Protein AF-A0A382T714-F1 (afdb_monomer)

pLDDT: mean 91.7, std 10.22, range [59.47, 98.5]

Secondary structure (DSSP, 8-state):
-HHHHHHHHHHHHHHHHHHHHHHHH--SHHHHHHHHHHHS-HHHHHHHHHHHHTHHHHHTT--

Foldseek 3Di:
DPPVVVVVVVVVVVVVVVVVVCVVPDDDPVSVVVVCVVVDDPVVVVVVVVVVVCVVCVVVVHD

Organism: NCBI:txid408172

InterPro domains:
  IPR000831 Trp repressor [PF01371] (17-62)
  IPR010921 Trp repressor/replication initiator [SSF48295] (6-61)
  IPR013368 TrpR homologue YerC/YecD [PTHR40080] (8-62)
  IPR038116 TrpR-like superfamily [G3DSA:1.10.1270.10] (7-63)

Solvent-accessible surface area (backbone atoms only — not comparable to full-atom values): 3763 Å² total; per-residue (Å²): 126,68,70,63,59,56,52,51,51,52,52,49,56,50,50,57,52,51,50,54,54,54,62,71,66,54,86,50,70,67,54,46,52,53,53,49,60,74,74,39,55,73,68,57,50,50,54,50,52,60,62,52,70,48,48,66,44,54,74,71,70,48,131

Nearest PDB structures (foldseek):
  3g1c-assembly1_A-2  TM=8.350E-01  e=2.745E-01  Lachnospira eligens ATCC 27750

Structure (mmCIF, N/CA/C/O backbone):
data_AF-A0A382T714-F1
#
_entry.id   AF-A0A382T714-F1
#
loop_
_atom_site.group_PDB
_atom_site.id
_atom_site.type_symbol
_atom_site.label_atom_id
_atom_site.label_alt_id
_atom_site.label_comp_id
_atom_site.label_asym_id
_atom_site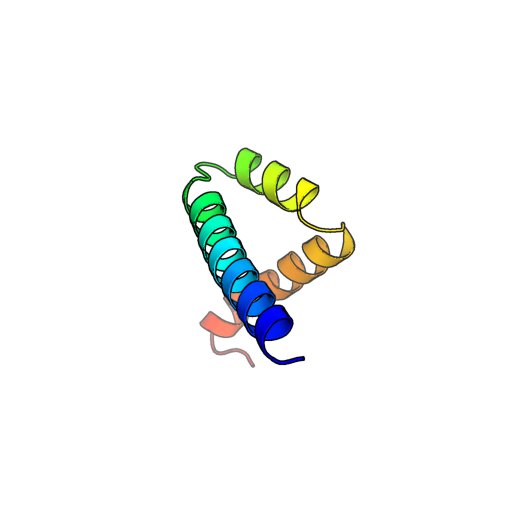.label_entity_id
_atom_site.label_seq_id
_atom_site.pdbx_PDB_ins_code
_atom_site.Cartn_x
_atom_site.Cartn_y
_atom_site.Cartn_z
_atom_site.occupancy
_atom_site.B_iso_or_equiv
_atom_site.auth_seq_id
_atom_site.auth_comp_id
_atom_site.auth_asym_id
_atom_site.auth_atom_id
_atom_site.pdbx_PDB_model_num
ATOM 1 N N . MET A 1 1 ? -1.879 -24.615 25.715 1.00 60.59 1 MET A N 1
ATOM 2 C CA . MET A 1 1 ? -1.156 -23.776 24.724 1.00 60.59 1 MET A CA 1
ATOM 3 C C . MET A 1 1 ? -1.900 -23.560 23.393 1.00 60.59 1 MET A C 1
ATOM 5 O O . MET A 1 1 ? -1.629 -22.561 22.747 1.00 60.59 1 MET A O 1
ATOM 9 N N . LYS A 1 2 ? -2.857 -24.411 22.978 1.00 59.47 2 LYS A N 1
ATOM 10 C CA . LYS A 1 2 ? -3.616 -24.259 21.711 1.00 59.47 2 LYS A CA 1
ATOM 11 C C . LYS A 1 2 ? -4.538 -23.015 21.566 1.00 59.47 2 LYS A C 1
ATOM 13 O O . LYS A 1 2 ? -4.565 -22.466 20.468 1.00 59.47 2 LYS A O 1
ATOM 18 N N . PRO A 1 3 ? -5.230 -22.504 22.609 1.00 68.19 3 PRO A N 1
ATOM 19 C CA . PRO A 1 3 ? -6.269 -21.482 22.406 1.00 68.19 3 PRO A CA 1
ATOM 20 C C . PRO A 1 3 ? -5.730 -20.090 22.034 1.00 68.19 3 PRO A C 1
ATOM 22 O O . PRO A 1 3 ? -6.402 -19.335 21.338 1.00 68.19 3 PRO A O 1
ATOM 25 N N . HIS A 1 4 ? -4.501 -19.748 22.436 1.00 72.44 4 HIS A N 1
ATOM 26 C CA . HIS A 1 4 ? -3.897 -18.454 22.093 1.00 72.44 4 HIS A CA 1
ATOM 27 C C . HIS A 1 4 ? -3.570 -18.352 20.596 1.00 72.44 4 HIS A C 1
ATOM 29 O O . HIS A 1 4 ? -3.832 -17.330 19.968 1.00 72.44 4 HIS A O 1
ATOM 35 N N . LYS A 1 5 ? -3.079 -19.448 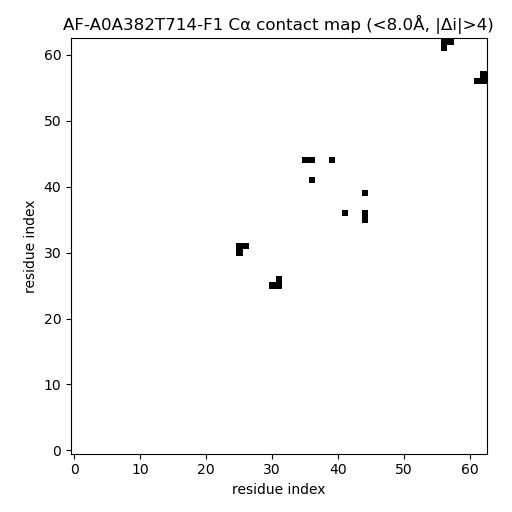20.002 1.00 78.81 5 LYS A N 1
ATOM 36 C CA . LYS A 1 5 ? -2.732 -19.513 18.576 1.00 78.81 5 LYS A CA 1
ATOM 37 C C . LYS A 1 5 ? -3.969 -19.381 17.680 1.00 78.81 5 LYS A C 1
ATOM 39 O O . LYS A 1 5 ? -3.924 -18.692 16.668 1.00 78.81 5 LYS A O 1
ATOM 44 N N . GLU A 1 6 ? -5.088 -19.989 18.071 1.00 82.38 6 GLU A N 1
ATOM 45 C CA . GLU A 1 6 ? -6.360 -19.877 17.341 1.00 82.38 6 GLU A CA 1
ATOM 46 C C . GLU A 1 6 ? -6.952 -18.463 17.413 1.00 82.38 6 GLU A C 1
ATOM 48 O O . GLU A 1 6 ? -7.478 -17.958 16.422 1.00 82.38 6 GLU A O 1
ATOM 53 N N . MET A 1 7 ? -6.839 -17.803 18.568 1.00 83.62 7 MET A N 1
ATOM 54 C CA . MET A 1 7 ? -7.295 -16.424 18.745 1.00 83.62 7 MET A CA 1
ATOM 55 C C . MET A 1 7 ? -6.457 -15.437 17.919 1.00 83.62 7 MET A C 1
ATOM 57 O O . MET A 1 7 ? -7.021 -14.588 17.232 1.00 83.62 7 MET A O 1
ATOM 61 N N . GLN A 1 8 ? -5.130 -15.600 17.910 1.00 83.81 8 GLN A N 1
ATOM 62 C CA . GLN A 1 8 ? -4.223 -14.811 17.068 1.00 83.81 8 GLN A CA 1
ATOM 63 C C . GLN A 1 8 ? -4.500 -15.012 15.573 1.00 83.81 8 GLN A C 1
ATOM 65 O O . GLN A 1 8 ? -4.549 -14.043 14.819 1.00 83.81 8 GLN A O 1
ATOM 70 N N . GLN A 1 9 ? -4.751 -16.254 15.145 1.00 90.25 9 GLN A N 1
ATOM 71 C CA . GLN A 1 9 ? -5.087 -16.548 13.753 1.00 90.25 9 GLN A CA 1
ATOM 72 C C . GLN A 1 9 ? -6.388 -15.858 13.325 1.00 90.25 9 GLN A C 1
ATOM 74 O O . GLN A 1 9 ? -6.452 -15.279 12.243 1.00 90.25 9 GLN A O 1
ATOM 79 N N . LYS A 1 10 ? -7.420 -15.884 14.177 1.00 89.69 10 LYS A N 1
ATOM 80 C CA . LYS A 1 10 ? -8.686 -15.186 13.909 1.00 89.69 10 LYS A CA 1
ATOM 81 C C . LYS A 1 10 ? -8.495 -13.672 13.831 1.00 89.69 10 LYS A C 1
ATOM 83 O O . LYS A 1 10 ? -9.017 -13.056 12.907 1.00 89.69 10 LYS A O 1
ATOM 88 N N . ALA A 1 11 ? -7.730 -13.087 14.752 1.00 91.81 11 ALA A N 1
ATOM 89 C CA . ALA A 1 11 ? -7.430 -11.656 14.739 1.00 91.81 11 ALA A CA 1
ATOM 90 C C . ALA A 1 11 ? -6.712 -11.240 13.447 1.00 91.81 11 ALA A C 1
ATOM 92 O O . ALA A 1 11 ? -7.089 -10.247 12.831 1.00 91.81 11 ALA A O 1
ATOM 93 N N . LYS A 1 12 ? -5.747 -12.047 12.988 1.00 93.06 12 LYS A N 1
ATOM 94 C CA . LYS A 1 12 ?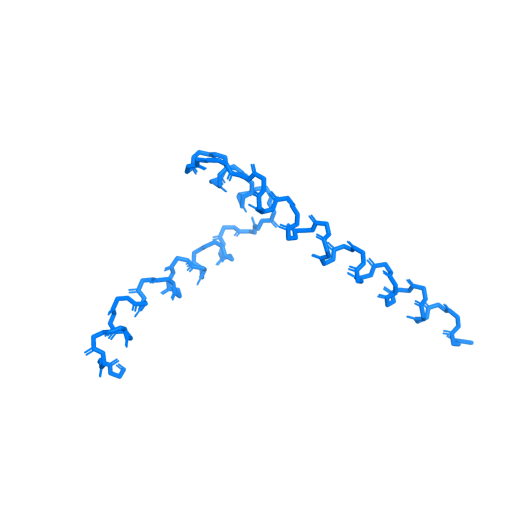 -5.045 -11.807 11.725 1.00 93.06 12 LYS A CA 1
ATOM 95 C C . LYS A 1 12 ? -5.991 -11.828 10.521 1.00 93.06 12 LYS A C 1
ATOM 97 O O . LYS A 1 12 ? -5.935 -10.924 9.703 1.00 93.06 12 LYS A O 1
ATOM 102 N N . VAL A 1 13 ? -6.898 -12.804 10.433 1.00 94.06 13 VAL A N 1
ATOM 103 C CA . VAL A 1 13 ? -7.884 -12.876 9.333 1.00 94.06 13 VAL A CA 1
ATOM 104 C C . VAL A 1 13 ? -8.801 -11.649 9.308 1.00 94.06 13 VAL A C 1
ATOM 106 O O . VAL A 1 13 ? -9.138 -11.145 8.238 1.00 94.06 13 VAL A O 1
ATOM 109 N N . LEU A 1 14 ? -9.205 -11.156 10.482 1.00 95.06 14 LEU A N 1
ATOM 110 C CA . LEU A 1 14 ? -10.023 -9.948 10.583 1.00 95.06 14 LEU A CA 1
ATOM 111 C C . LEU A 1 14 ? -9.244 -8.697 10.161 1.00 95.06 14 LEU A C 1
ATOM 113 O O . LEU A 1 14 ? -9.786 -7.883 9.416 1.00 95.06 14 LEU A O 1
ATOM 117 N N . ALA A 1 15 ? -7.987 -8.572 10.591 1.00 95.62 15 ALA A N 1
ATOM 118 C CA . ALA A 1 15 ? -7.112 -7.473 10.195 1.00 95.62 15 ALA A CA 1
ATOM 119 C C . ALA A 1 15 ? -6.842 -7.478 8.682 1.00 95.62 15 ALA A C 1
ATOM 121 O O . ALA A 1 15 ? -6.989 -6.439 8.043 1.00 95.62 15 ALA A O 1
ATOM 122 N N . ASP A 1 16 ? -6.553 -8.647 8.099 1.00 96.88 16 ASP A N 1
ATOM 123 C CA . ASP A 1 16 ? -6.340 -8.808 6.655 1.00 96.88 16 ASP A CA 1
ATOM 124 C C . ASP A 1 16 ? -7.585 -8.330 5.875 1.00 96.88 16 ASP A C 1
ATOM 126 O O . ASP A 1 16 ? -7.479 -7.555 4.925 1.00 96.88 16 ASP A O 1
ATOM 130 N N . LYS A 1 17 ? -8.796 -8.709 6.314 1.00 97.88 17 LYS A N 1
ATOM 131 C CA . LYS A 1 17 ? -10.044 -8.248 5.680 1.00 97.88 17 LYS A CA 1
ATOM 132 C C . LYS A 1 17 ? -10.252 -6.737 5.816 1.00 97.8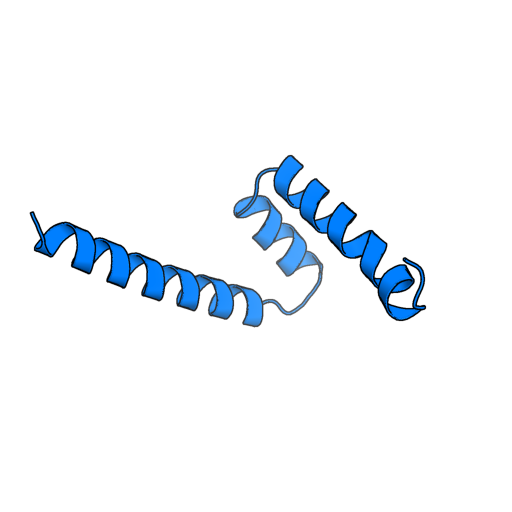8 17 LYS A C 1
ATOM 134 O O . LYS A 1 17 ? -10.653 -6.098 4.845 1.00 97.88 17 LYS A O 1
ATOM 139 N N . ALA A 1 18 ? -10.012 -6.180 7.002 1.00 97.88 18 ALA A N 1
ATOM 140 C CA . ALA A 1 18 ? -10.186 -4.753 7.260 1.00 97.88 18 ALA A CA 1
ATOM 141 C C . ALA A 1 18 ? -9.227 -3.903 6.414 1.00 97.88 18 ALA A C 1
ATOM 143 O O . ALA A 1 18 ? -9.653 -2.900 5.846 1.00 97.88 18 ALA A O 1
ATOM 144 N N . LEU A 1 19 ? -7.974 -4.345 6.262 1.00 97.94 19 LEU A N 1
ATOM 145 C CA . LEU A 1 19 ? -6.990 -3.703 5.392 1.00 97.94 19 LEU A CA 1
ATOM 146 C C . LEU A 1 19 ? -7.504 -3.610 3.952 1.00 97.94 19 LEU A C 1
ATOM 148 O O . LEU A 1 19 ? -7.531 -2.525 3.379 1.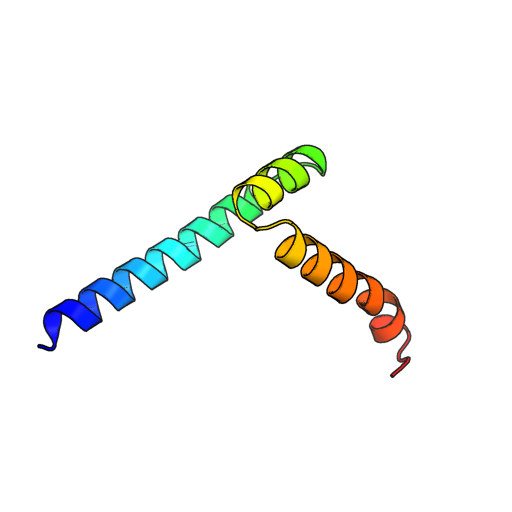00 97.94 19 LEU A O 1
ATOM 152 N N . TYR A 1 20 ? -7.973 -4.721 3.376 1.00 98.06 20 TYR A N 1
ATOM 153 C CA . TYR A 1 20 ? -8.487 -4.704 2.003 1.00 98.06 20 TYR A CA 1
ATOM 154 C C . TYR A 1 20 ? -9.738 -3.837 1.848 1.00 98.06 20 TYR A C 1
ATOM 156 O O . TYR A 1 20 ? -9.891 -3.167 0.832 1.00 98.06 20 TYR A O 1
ATOM 164 N N . GLN A 1 21 ? -10.620 -3.810 2.849 1.00 98.44 21 GLN A N 1
ATOM 165 C CA . GLN A 1 21 ? -11.784 -2.923 2.832 1.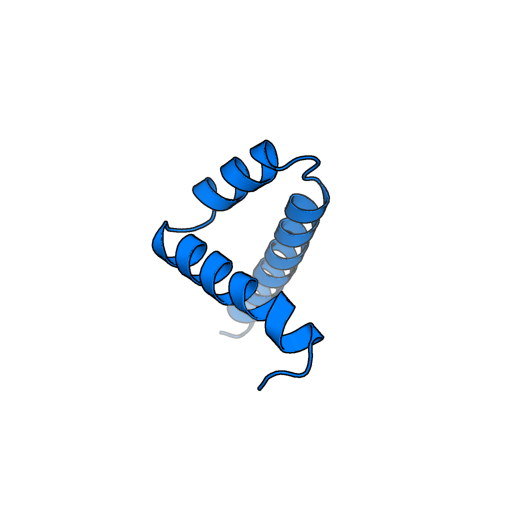00 98.44 21 GLN A CA 1
ATOM 166 C C . GLN A 1 21 ? -11.387 -1.443 2.884 1.00 98.44 21 GLN A C 1
ATOM 168 O O . GLN A 1 21 ? -11.996 -0.645 2.178 1.00 98.44 21 GLN A O 1
ATOM 173 N N . ALA A 1 22 ? -10.363 -1.086 3.665 1.00 98.25 22 ALA A N 1
ATOM 174 C CA . ALA A 1 22 ? -9.830 0.272 3.696 1.00 98.25 22 ALA A CA 1
ATOM 175 C C . ALA A 1 22 ? -9.234 0.664 2.337 1.00 98.25 22 ALA A C 1
ATOM 177 O O . ALA A 1 22 ? -9.601 1.702 1.794 1.00 98.25 22 ALA A O 1
ATOM 178 N N . VAL A 1 23 ? -8.415 -0.205 1.732 1.00 98.25 23 VAL A N 1
ATOM 179 C CA . VAL A 1 23 ? -7.831 0.039 0.401 1.00 98.25 23 VAL A CA 1
ATOM 180 C C . VAL A 1 23 ? -8.917 0.220 -0.667 1.00 98.25 23 VAL A C 1
ATOM 182 O O . VAL A 1 23 ? -8.828 1.136 -1.475 1.00 98.25 23 VAL A O 1
ATOM 185 N N . LEU A 1 24 ? -9.979 -0.595 -0.646 1.00 98.50 24 LEU A N 1
ATOM 186 C CA . LEU A 1 24 ? -11.113 -0.467 -1.575 1.00 98.50 24 LEU A CA 1
ATOM 187 C C . LEU A 1 24 ? -11.929 0.823 -1.390 1.00 98.50 24 LEU A C 1
ATOM 189 O O . LEU A 1 24 ? -12.719 1.163 -2.268 1.00 98.50 24 LEU A O 1
ATOM 193 N N . SER A 1 25 ? -11.793 1.508 -0.251 1.00 98.19 25 SER A N 1
ATOM 194 C CA . SER A 1 25 ? -12.531 2.744 0.029 1.00 98.19 25 SER A CA 1
ATOM 195 C C . SER A 1 25 ? -11.855 4.005 -0.511 1.00 98.19 25 SER A C 1
ATOM 197 O O . SER A 1 25 ? -12.531 5.024 -0.627 1.00 98.19 25 SER A O 1
ATOM 199 N N . LEU A 1 26 ? -10.574 3.934 -0.886 1.00 98.50 26 LEU A N 1
ATOM 200 C CA . LEU A 1 26 ? -9.801 5.067 -1.402 1.00 98.50 26 LEU A CA 1
ATOM 201 C C . LEU A 1 26 ? -10.306 5.478 -2.793 1.00 98.50 26 LEU A C 1
ATOM 203 O O . LEU A 1 26 ? -10.525 4.627 -3.656 1.00 98.50 26 LEU A O 1
ATOM 207 N N . GLN A 1 27 ? -10.504 6.777 -3.008 1.00 98.25 27 GLN A N 1
ATOM 208 C CA . GLN A 1 27 ? -11.147 7.318 -4.212 1.00 98.25 27 GLN A CA 1
ATOM 209 C C . GLN A 1 27 ? -10.195 8.091 -5.130 1.00 98.25 27 GLN A C 1
ATOM 211 O O . GLN A 1 27 ? -10.527 8.331 -6.290 1.00 98.25 27 GLN A O 1
ATOM 216 N N . ASN A 1 28 ? -9.035 8.521 -4.632 1.00 98.12 28 ASN A N 1
ATOM 217 C CA . ASN A 1 28 ? -8.106 9.366 -5.381 1.00 98.12 28 ASN A CA 1
ATOM 218 C C . ASN A 1 28 ? -6.645 9.164 -4.941 1.00 98.12 28 ASN A C 1
ATOM 220 O O . ASN A 1 28 ? -6.358 8.515 -3.937 1.00 98.12 28 ASN A O 1
ATOM 224 N N . GLU A 1 29 ? -5.714 9.715 -5.726 1.00 97.75 29 GLU A N 1
ATOM 225 C CA . GLU A 1 29 ? -4.269 9.581 -5.493 1.00 97.75 29 GLU A CA 1
ATOM 226 C C . GLU A 1 29 ? -3.812 10.205 -4.168 1.00 97.75 29 GLU A C 1
ATOM 228 O O . GLU A 1 29 ? -2.915 9.666 -3.522 1.00 97.75 29 GLU A O 1
ATOM 233 N N . GLU A 1 30 ? -4.436 11.304 -3.738 1.00 98.25 30 GLU A N 1
ATOM 234 C CA . GLU A 1 30 ? -4.099 11.972 -2.479 1.00 98.25 30 GLU A CA 1
ATOM 235 C C . GLU A 1 30 ? -4.462 11.095 -1.272 1.00 98.25 30 GLU A C 1
ATOM 237 O O . GLU A 1 30 ? -3.625 10.881 -0.394 1.00 98.25 30 GLU A O 1
ATOM 242 N N . GLU A 1 31 ? -5.663 10.509 -1.267 1.00 98.38 31 GLU A N 1
ATOM 243 C CA . GLU A 1 31 ? -6.090 9.538 -0.254 1.00 98.38 31 GLU A CA 1
ATOM 244 C C . GLU A 1 31 ? -5.166 8.317 -0.220 1.00 98.38 31 GLU A C 1
ATOM 246 O O . GLU A 1 31 ? -4.765 7.878 0.859 1.00 98.38 31 GLU A O 1
ATOM 251 N N . CYS A 1 32 ? -4.776 7.794 -1.387 1.00 97.88 32 CYS A N 1
ATOM 252 C CA . CYS A 1 32 ? -3.801 6.709 -1.474 1.00 97.88 32 CYS A CA 1
ATOM 253 C C . CYS A 1 32 ? -2.458 7.108 -0.854 1.00 97.88 32 CYS A C 1
ATOM 255 O O . CYS A 1 32 ? -1.930 6.374 -0.020 1.00 97.88 32 CYS A O 1
ATOM 257 N N . SER A 1 33 ? -1.916 8.269 -1.229 1.00 96.75 33 SER A N 1
ATOM 258 C CA . SER A 1 33 ? -0.628 8.740 -0.719 1.00 96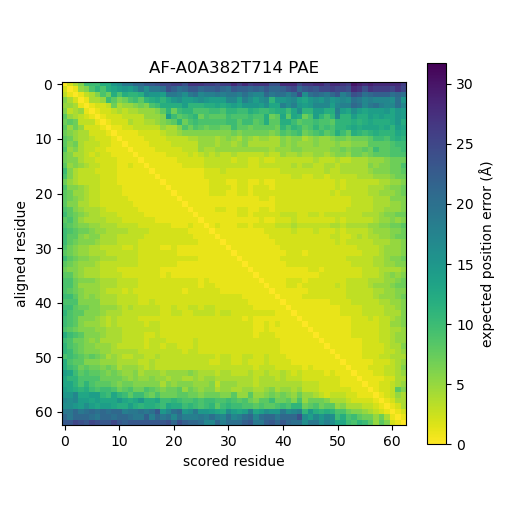.75 33 SER A CA 1
ATOM 259 C C . SER A 1 33 ? -0.640 8.876 0.803 1.00 96.75 33 SER A C 1
ATOM 261 O O . SER A 1 33 ? 0.299 8.412 1.443 1.00 96.75 33 SER A O 1
ATOM 263 N N . GLN A 1 34 ? -1.689 9.476 1.375 1.00 97.88 34 GLN A N 1
ATOM 264 C CA . GLN A 1 34 ? -1.821 9.655 2.826 1.00 97.88 34 GLN A CA 1
ATOM 265 C C . GLN A 1 34 ? -1.979 8.309 3.549 1.00 97.88 34 GLN A C 1
ATOM 267 O O . GLN A 1 34 ? -1.284 8.035 4.525 1.00 97.88 34 GLN A O 1
ATOM 272 N N . PHE A 1 35 ? -2.846 7.427 3.038 1.00 98.31 35 PHE A N 1
ATOM 273 C CA . PHE A 1 35 ? -3.083 6.114 3.638 1.00 98.31 35 PHE A CA 1
ATOM 274 C C . PHE A 1 35 ? -1.808 5.264 3.690 1.00 98.31 35 PHE A C 1
ATOM 276 O O . PHE A 1 35 ? -1.475 4.684 4.725 1.00 98.31 35 PHE A O 1
ATOM 283 N N . PHE A 1 36 ? -1.077 5.189 2.576 1.00 97.75 36 PHE A N 1
ATOM 284 C CA . PHE A 1 36 ? 0.128 4.374 2.500 1.00 97.75 36 PHE A CA 1
ATOM 285 C C . PHE A 1 36 ? 1.308 5.000 3.264 1.00 97.75 36 PHE A C 1
ATOM 287 O O . PHE A 1 36 ? 2.092 4.246 3.836 1.00 97.75 36 PHE A O 1
ATOM 294 N N . SER A 1 37 ? 1.414 6.333 3.367 1.00 96.81 37 SER A N 1
ATOM 295 C CA . SER A 1 37 ? 2.432 6.980 4.218 1.00 96.81 37 SER A CA 1
ATOM 296 C C . SER A 1 37 ? 2.223 6.763 5.712 1.00 96.81 37 SER A C 1
ATOM 298 O O . SER A 1 37 ? 3.201 6.716 6.453 1.00 96.81 37 SER A O 1
ATOM 300 N N . ASP A 1 38 ? 0.973 6.612 6.152 1.00 97.50 38 ASP A N 1
ATOM 301 C CA . ASP A 1 38 ? 0.660 6.317 7.552 1.00 97.50 38 ASP A CA 1
ATOM 302 C C . ASP A 1 38 ? 0.861 4.831 7.888 1.00 97.50 38 ASP A C 1
ATOM 304 O O . ASP A 1 38 ? 1.225 4.483 9.014 1.00 97.50 38 ASP A O 1
ATOM 308 N N . LEU A 1 39 ? 0.612 3.940 6.921 1.00 97.69 39 LEU A N 1
ATOM 309 C CA . LEU A 1 39 ? 0.684 2.490 7.113 1.00 97.69 39 LEU A CA 1
ATOM 310 C C . LEU A 1 39 ? 2.098 1.919 6.941 1.00 97.69 39 LEU A C 1
ATOM 312 O O . LEU A 1 39 ? 2.441 0.931 7.594 1.00 97.69 39 LEU A O 1
ATOM 316 N N . CYS A 1 40 ? 2.896 2.496 6.045 1.00 97.50 40 CYS A N 1
ATOM 317 C CA . CYS A 1 40 ? 4.189 1.961 5.638 1.00 97.50 40 CYS A CA 1
ATOM 318 C C . CYS A 1 40 ? 5.337 2.893 6.024 1.00 97.50 40 CYS A C 1
ATOM 320 O O . CYS A 1 40 ? 5.208 4.113 6.085 1.00 97.50 40 CYS A O 1
ATOM 322 N N . THR A 1 41 ? 6.514 2.309 6.214 1.00 98.06 41 THR A N 1
ATOM 323 C CA . THR A 1 41 ? 7.758 3.076 6.285 1.00 98.06 41 THR A CA 1
ATOM 324 C C . THR A 1 41 ? 8.136 3.632 4.903 1.00 98.06 41 THR A C 1
ATOM 326 O O . THR A 1 41 ? 7.762 3.049 3.880 1.00 98.06 41 THR A O 1
ATOM 329 N N . PRO A 1 42 ? 8.942 4.709 4.828 1.00 97.12 42 PRO A N 1
ATOM 330 C CA . PRO A 1 42 ? 9.386 5.261 3.546 1.00 97.12 42 PRO A CA 1
ATOM 331 C C . PRO A 1 42 ? 10.045 4.228 2.619 1.00 97.12 42 PRO A C 1
ATOM 333 O O . PRO A 1 42 ? 9.760 4.205 1.426 1.00 97.12 42 PRO A O 1
ATOM 336 N N . SER A 1 43 ? 10.867 3.325 3.165 1.00 97.81 43 SER A N 1
ATOM 337 C CA . SER A 1 43 ? 11.535 2.280 2.377 1.00 97.81 43 SER A CA 1
ATOM 338 C C . SER A 1 43 ? 10.577 1.196 1.873 1.00 97.81 43 SER A C 1
ATOM 340 O O . SER A 1 43 ? 10.815 0.603 0.825 1.00 97.81 43 SER A O 1
ATOM 342 N N . GLU A 1 44 ? 9.485 0.918 2.590 1.00 98.38 44 GLU A N 1
ATOM 343 C CA . GLU A 1 44 ? 8.453 -0.006 2.105 1.00 98.38 44 GLU A CA 1
ATOM 344 C C . GLU A 1 44 ? 7.670 0.602 0.937 1.00 98.38 44 GLU A C 1
ATOM 346 O O . GLU A 1 44 ? 7.379 -0.110 -0.025 1.00 98.38 44 GLU A O 1
ATOM 351 N N . LEU A 1 45 ? 7.390 1.910 0.980 1.00 97.38 45 LEU A N 1
ATOM 352 C CA . LEU A 1 45 ? 6.778 2.625 -0.143 1.00 97.38 45 LEU A CA 1
ATOM 353 C C . LEU A 1 45 ? 7.692 2.671 -1.363 1.00 97.38 45 LEU A C 1
ATOM 355 O O . LEU A 1 45 ? 7.242 2.371 -2.465 1.00 97.38 45 LEU A O 1
ATOM 359 N N . GLU A 1 46 ? 8.971 2.989 -1.167 1.00 96.94 46 GLU A N 1
ATOM 360 C CA . GLU A 1 46 ? 9.980 2.956 -2.229 1.00 96.94 46 GLU A CA 1
ATOM 361 C C . GLU A 1 46 ? 10.021 1.572 -2.894 1.00 96.94 46 GLU A C 1
ATOM 363 O O . GLU A 1 46 ? 9.871 1.455 -4.108 1.00 96.94 46 GLU A O 1
ATOM 368 N N . ALA A 1 47 ? 10.052 0.502 -2.093 1.00 97.88 47 ALA A N 1
ATOM 369 C CA . ALA A 1 47 ? 10.008 -0.860 -2.612 1.00 97.88 47 ALA A CA 1
ATOM 370 C C . ALA A 1 47 ? 8.707 -1.184 -3.376 1.00 97.88 47 ALA A C 1
ATOM 372 O O . ALA A 1 47 ? 8.736 -1.986 -4.311 1.00 97.88 47 ALA A O 1
ATOM 373 N N . MET A 1 48 ? 7.556 -0.616 -2.997 1.00 96.94 48 MET A N 1
ATOM 374 C CA . MET A 1 48 ? 6.309 -0.769 -3.759 1.00 96.94 48 MET A CA 1
ATOM 375 C C . MET A 1 48 ? 6.382 -0.060 -5.114 1.00 96.94 48 MET A C 1
ATOM 377 O O . MET A 1 48 ? 5.965 -0.640 -6.116 1.00 96.94 48 MET A O 1
ATOM 381 N N . VAL A 1 49 ? 6.934 1.156 -5.151 1.00 96.25 49 VAL A N 1
ATOM 382 C CA . VAL A 1 49 ? 7.112 1.938 -6.383 1.00 96.25 49 VAL A CA 1
ATOM 383 C C . VAL A 1 49 ? 8.069 1.230 -7.338 1.00 96.25 49 VAL A C 1
ATOM 385 O O . VAL A 1 49 ? 7.723 1.040 -8.503 1.00 96.25 49 VAL A O 1
ATOM 388 N N . ASP A 1 50 ? 9.208 0.743 -6.844 1.00 96.62 50 ASP A N 1
ATOM 389 C CA . ASP A 1 50 ? 10.180 -0.008 -7.647 1.00 96.62 50 ASP A CA 1
ATOM 390 C C . ASP A 1 50 ? 9.557 -1.269 -8.261 1.00 96.62 50 ASP A C 1
ATOM 392 O O . ASP A 1 50 ? 9.736 -1.564 -9.445 1.00 96.62 50 ASP A O 1
ATOM 396 N N . ARG A 1 51 ? 8.757 -2.002 -7.474 1.00 96.25 51 ARG A N 1
ATOM 397 C CA . ARG A 1 51 ? 8.010 -3.176 -7.958 1.00 96.25 51 ARG A CA 1
ATOM 398 C C . ARG A 1 51 ? 6.928 -2.810 -8.971 1.00 96.25 51 ARG A C 1
ATOM 400 O O . ARG A 1 51 ? 6.606 -3.633 -9.822 1.00 96.25 51 ARG A O 1
ATOM 407 N N . TRP A 1 52 ? 6.340 -1.621 -8.886 1.00 95.31 52 TRP A N 1
ATOM 408 C CA . TRP A 1 52 ? 5.341 -1.175 -9.855 1.00 95.31 52 TRP A CA 1
ATOM 409 C C . TRP A 1 52 ? 5.979 -0.707 -11.165 1.00 95.31 52 TRP A C 1
ATOM 411 O O . TRP A 1 52 ? 5.447 -0.975 -12.240 1.00 95.31 52 TRP A O 1
ATOM 421 N N . ALA A 1 53 ? 7.152 -0.074 -11.098 1.00 95.06 53 ALA A N 1
ATOM 422 C CA . ALA A 1 53 ? 7.876 0.434 -12.261 1.00 95.06 53 ALA A CA 1
ATOM 423 C C . ALA A 1 53 ? 8.236 -0.659 -13.283 1.00 95.06 53 ALA A C 1
ATOM 425 O O . ALA A 1 53 ? 8.422 -0.352 -14.459 1.00 95.06 53 ALA A O 1
ATOM 426 N N . VAL A 1 54 ? 8.296 -1.930 -12.861 1.00 94.25 54 VAL A N 1
ATOM 427 C CA . VAL A 1 54 ? 8.545 -3.062 -13.765 1.00 94.25 54 VAL A CA 1
ATOM 428 C C . VAL A 1 54 ? 7.300 -3.586 -14.488 1.00 94.25 54 VAL A C 1
ATOM 430 O O . VAL A 1 54 ? 7.426 -4.268 -15.501 1.00 94.25 54 VAL A O 1
ATOM 433 N N . VAL A 1 55 ? 6.092 -3.258 -14.013 1.00 93.69 55 VAL A N 1
ATOM 434 C CA . VAL A 1 55 ? 4.824 -3.778 -14.560 1.00 93.69 55 VAL A CA 1
ATOM 435 C C . VAL A 1 55 ? 4.645 -3.481 -16.057 1.00 93.69 55 VAL A C 1
ATOM 437 O O . VAL A 1 55 ? 4.229 -4.393 -16.777 1.00 93.69 55 VAL A O 1
ATOM 440 N N . PRO A 1 56 ? 4.971 -2.278 -16.576 1.00 91.00 56 PRO A N 1
ATOM 441 C CA . PRO A 1 56 ? 4.892 -2.016 -18.012 1.00 91.00 56 PRO A CA 1
ATOM 442 C C . PRO A 1 56 ? 5.774 -2.962 -18.839 1.00 91.00 56 PRO A C 1
ATOM 444 O O . PRO A 1 56 ? 5.302 -3.515 -19.827 1.00 91.00 56 PRO A O 1
ATOM 447 N N . TYR A 1 57 ? 7.007 -3.228 -18.394 1.00 89.12 57 TYR A N 1
ATOM 448 C CA . TYR A 1 57 ? 7.933 -4.117 -19.103 1.00 89.12 57 TYR A CA 1
ATOM 449 C C . TYR A 1 57 ? 7.453 -5.575 -19.096 1.00 89.12 57 TYR A C 1
ATOM 451 O O . TYR A 1 57 ? 7.513 -6.249 -20.124 1.00 89.12 57 TYR A O 1
ATOM 459 N N . LEU A 1 58 ? 6.885 -6.038 -17.975 1.00 87.25 58 LEU A N 1
ATOM 460 C CA . LEU A 1 58 ? 6.286 -7.374 -17.888 1.00 87.25 58 LEU A CA 1
ATOM 461 C C . LEU A 1 58 ? 5.096 -7.532 -18.848 1.00 87.25 58 LEU A C 1
ATOM 463 O O . LEU A 1 58 ? 4.938 -8.584 -19.468 1.00 87.25 58 LEU A O 1
ATOM 467 N N . ASN A 1 59 ? 4.279 -6.486 -19.010 1.00 82.69 59 ASN A N 1
ATOM 468 C CA . ASN A 1 59 ? 3.162 -6.486 -19.961 1.00 82.69 59 ASN A CA 1
ATOM 469 C C . ASN A 1 59 ? 3.627 -6.485 -21.426 1.00 82.69 59 ASN A C 1
ATOM 471 O O . ASN A 1 59 ? 2.926 -7.013 -22.287 1.00 82.69 59 ASN A O 1
ATOM 475 N N . GLU A 1 60 ? 4.805 -5.930 -21.710 1.00 87.31 60 GLU A N 1
ATOM 476 C CA . GLU A 1 60 ? 5.439 -5.957 -23.035 1.00 87.31 60 GLU A CA 1
ATOM 477 C C . GLU A 1 60 ? 6.144 -7.293 -23.340 1.00 87.31 60 GLU A C 1
ATOM 479 O O . GLU A 1 60 ? 6.672 -7.483 -24.437 1.00 87.31 60 GLU A O 1
ATOM 484 N N . GLY A 1 61 ? 6.133 -8.248 -22.401 1.00 77.06 61 GLY A N 1
ATOM 485 C CA . GLY A 1 61 ? 6.805 -9.541 -22.547 1.00 77.06 61 GLY A CA 1
ATOM 486 C C . GLY A 1 61 ? 8.330 -9.445 -22.465 1.00 77.06 61 GLY A C 1
ATOM 487 O O . GLY A 1 61 ? 9.024 -10.379 -22.875 1.00 77.06 61 GLY A O 1
ATOM 488 N N . LEU A 1 62 ? 8.851 -8.326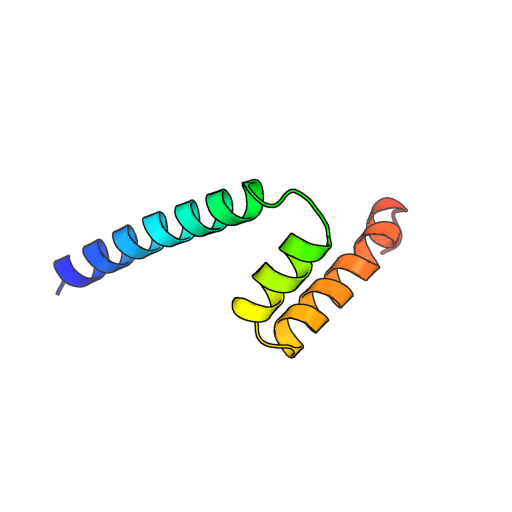 -21.958 1.00 64.94 62 LEU A N 1
ATOM 489 C CA . LEU A 1 62 ? 10.265 -8.171 -21.654 1.00 64.94 62 LEU A CA 1
ATOM 490 C C . LEU A 1 62 ? 10.568 -8.921 -20.340 1.00 64.94 62 LEU A C 1
ATOM 492 O O . LEU A 1 62 ? 9.789 -8.801 -19.390 1.00 64.94 62 LEU A O 1
A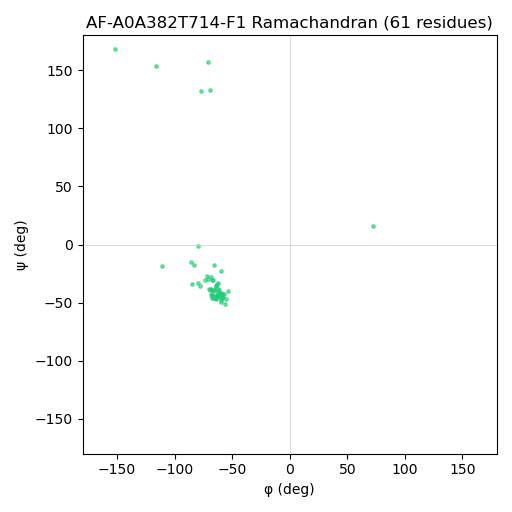TOM 496 N N . PRO A 1 63 ? 11.638 -9.738 -20.301 1.00 63.03 63 PRO A N 1
ATOM 497 C CA . PRO A 1 63 ? 12.023 -10.491 -19.109 1.00 63.03 63 PRO A CA 1
ATOM 498 C C . PRO A 1 63 ? 12.507 -9.595 -17.965 1.00 63.03 63 PRO A C 1
ATOM 500 O O . PRO A 1 63 ? 13.150 -8.557 -18.248 1.00 63.03 63 PRO A O 1
#

Sequence (63 aa):
MKPHKEMQQKAKVLADKALYQAVLSLQNEEECSQFFSDLCTPSELEAMVDRWAVVPYLNEGLP

Mean predicted aligned error: 5.44 Å

Radius of gyration: 16.7 Å; Cα contacts (8 Å, |Δi|>4): 10; chains: 1; bounding box: 25×36×48 Å